Protein AF-A0A7S1RGD5-F1 (afdb_monomer_lite)

pLDDT: mean 85.32, std 7.05, range [57.97, 94.44]

Structure (mmCIF, N/CA/C/O backbone):
data_AF-A0A7S1RGD5-F1
#
_entry.id   AF-A0A7S1RGD5-F1
#
loop_
_atom_site.group_PDB
_atom_site.id
_atom_site.type_symbol
_atom_site.label_atom_id
_atom_site.label_alt_id
_atom_site.label_comp_id
_atom_site.label_asym_id
_atom_site.label_entity_id
_atom_site.label_seq_id
_atom_site.pdbx_PDB_ins_code
_atom_site.Cartn_x
_atom_site.Cartn_y
_atom_site.Cartn_z
_atom_site.occupancy
_atom_site.B_iso_or_equiv
_atom_site.auth_seq_id
_atom_site.auth_comp_id
_atom_site.auth_asym_id
_atom_site.auth_atom_id
_atom_site.pdbx_PDB_model_num
ATOM 1 N N . TYR A 1 1 ? -4.984 -1.738 3.763 1.00 78.25 1 TYR A N 1
ATOM 2 C CA . TYR A 1 1 ? -3.808 -2.508 4.213 1.00 78.25 1 TYR A CA 1
ATOM 3 C C . TYR A 1 1 ? -2.822 -1.704 5.063 1.00 78.25 1 TYR A C 1
ATOM 5 O O . TYR A 1 1 ? -2.928 -1.792 6.276 1.00 78.25 1 TYR A O 1
ATOM 13 N N . ILE A 1 2 ? -1.900 -0.892 4.502 1.00 82.00 2 ILE A N 1
ATOM 14 C CA . ILE A 1 2 ? -0.857 -0.192 5.303 1.00 82.00 2 ILE A CA 1
ATOM 15 C C . ILE A 1 2 ? -1.479 0.624 6.443 1.00 82.00 2 ILE A C 1
ATOM 17 O O . ILE A 1 2 ? -1.054 0.506 7.587 1.00 82.00 2 ILE A O 1
ATOM 21 N N . ALA A 1 3 ? -2.532 1.391 6.151 1.00 79.00 3 ALA A N 1
ATOM 22 C CA . ALA A 1 3 ? -3.233 2.194 7.150 1.00 79.00 3 ALA A CA 1
ATOM 23 C C . ALA A 1 3 ? -3.932 1.367 8.248 1.00 79.00 3 ALA A C 1
ATOM 25 O O . ALA A 1 3 ? -4.119 1.866 9.354 1.00 79.00 3 ALA A O 1
ATOM 26 N N . GLU A 1 4 ? -4.306 0.121 7.954 1.00 80.25 4 GLU A N 1
ATOM 27 C CA . GLU A 1 4 ? -5.025 -0.767 8.880 1.00 80.25 4 GLU A CA 1
ATOM 28 C C . GLU A 1 4 ? -4.077 -1.568 9.775 1.00 80.25 4 GLU A C 1
ATOM 30 O O . GLU A 1 4 ? -4.440 -1.906 10.895 1.00 80.25 4 GLU A O 1
ATOM 35 N N . VAL A 1 5 ? -2.868 -1.860 9.287 1.00 80.56 5 VAL A N 1
ATOM 36 C CA . VAL A 1 5 ? -1.834 -2.608 10.022 1.00 80.56 5 VAL A CA 1
ATOM 37 C C . VAL A 1 5 ? -0.891 -1.668 10.787 1.00 80.56 5 VAL A C 1
ATOM 39 O O . VAL A 1 5 ? -0.280 -2.070 11.772 1.00 80.56 5 VAL A O 1
ATOM 42 N N . SER A 1 6 ? -0.758 -0.409 10.355 1.00 82.31 6 SER A N 1
ATOM 43 C CA . SER A 1 6 ? 0.167 0.544 10.979 1.00 82.31 6 SER A CA 1
ATOM 44 C C . SER A 1 6 ? -0.335 1.067 12.331 1.00 82.31 6 SER A C 1
ATOM 46 O O . SER A 1 6 ? -1.519 1.423 12.435 1.00 82.31 6 SER A O 1
ATOM 48 N N . PRO A 1 7 ? 0.574 1.249 13.312 1.00 80.88 7 PRO A N 1
ATOM 49 C CA . PRO A 1 7 ? 0.297 1.992 14.537 1.00 80.88 7 PRO A CA 1
ATOM 50 C C . PRO A 1 7 ? -0.287 3.378 14.250 1.00 80.88 7 PRO A C 1
ATOM 52 O O . PRO A 1 7 ? 0.076 4.017 13.257 1.00 80.88 7 PRO A O 1
ATOM 55 N N . ARG A 1 8 ? -1.193 3.851 15.112 1.00 79.62 8 ARG A N 1
ATOM 56 C CA . ARG A 1 8 ? -1.896 5.140 14.958 1.00 79.62 8 ARG A CA 1
ATOM 57 C C . ARG A 1 8 ? -0.919 6.314 14.808 1.00 79.62 8 ARG A C 1
ATOM 59 O O . ARG A 1 8 ? -1.156 7.195 13.987 1.00 79.62 8 ARG A O 1
ATOM 66 N N . GLU A 1 9 ? 0.195 6.278 15.529 1.00 82.69 9 GLU A N 1
ATOM 67 C CA . GLU A 1 9 ? 1.217 7.327 15.600 1.00 82.69 9 GLU A CA 1
ATOM 68 C C . GLU A 1 9 ? 2.079 7.377 14.328 1.00 82.69 9 GLU A C 1
ATOM 70 O O . GLU A 1 9 ? 2.476 8.449 13.877 1.00 82.69 9 GLU A O 1
ATOM 75 N N . LEU A 1 10 ? 2.335 6.215 13.716 1.00 82.81 10 LEU A N 1
ATOM 76 C CA . LEU A 1 10 ? 3.204 6.067 12.540 1.00 82.81 10 LEU A CA 1
ATOM 77 C C . LEU A 1 10 ? 2.429 5.945 11.224 1.00 82.81 10 LEU A C 1
ATOM 79 O O . LEU A 1 10 ? 3.028 5.880 10.151 1.00 82.81 10 LEU A O 1
ATOM 83 N N . ARG A 1 11 ? 1.093 5.936 11.275 1.00 84.25 11 ARG A N 1
ATOM 84 C CA . ARG A 1 11 ? 0.232 5.733 10.104 1.00 84.25 11 ARG A CA 1
ATOM 85 C C . ARG A 1 11 ? 0.509 6.735 8.985 1.00 84.25 11 ARG A C 1
ATOM 87 O O . ARG A 1 11 ? 0.553 6.341 7.822 1.00 84.25 11 ARG A O 1
ATOM 94 N N . GLY A 1 12 ? 0.713 8.007 9.331 1.00 85.75 12 GLY A N 1
ATOM 95 C CA . GLY A 1 12 ? 1.030 9.057 8.360 1.00 85.75 12 GLY A CA 1
ATOM 96 C C . GLY A 1 12 ? 2.367 8.811 7.657 1.00 85.75 12 GLY A C 1
ATOM 97 O O . GLY A 1 12 ? 2.427 8.821 6.429 1.00 85.75 12 GLY A O 1
ATOM 98 N N . ALA A 1 13 ? 3.415 8.499 8.426 1.00 87.50 13 ALA A N 1
ATOM 99 C CA . ALA A 1 13 ? 4.740 8.192 7.890 1.00 87.50 13 ALA A CA 1
ATOM 100 C C . ALA A 1 13 ? 4.719 6.936 7.001 1.00 87.50 13 ALA A C 1
ATOM 102 O O . ALA A 1 13 ? 5.199 6.967 5.870 1.00 87.50 13 ALA A O 1
ATOM 103 N N . ASN A 1 14 ? 4.076 5.859 7.461 1.00 86.38 14 ASN A N 1
ATOM 104 C CA . ASN A 1 14 ? 3.949 4.620 6.694 1.00 86.38 14 ASN A CA 1
ATOM 105 C C . ASN A 1 14 ? 3.126 4.806 5.412 1.00 86.38 14 ASN A C 1
ATOM 107 O O . ASN A 1 14 ? 3.415 4.179 4.395 1.00 86.38 14 ASN A O 1
ATOM 111 N N . SER A 1 15 ? 2.122 5.688 5.427 1.00 86.06 15 SER A N 1
ATOM 112 C CA . SER A 1 15 ? 1.382 6.052 4.216 1.00 86.06 15 SER A CA 1
ATOM 113 C C . SER A 1 15 ? 2.252 6.833 3.228 1.00 86.06 15 SER A C 1
ATOM 115 O O . SER A 1 15 ? 2.165 6.595 2.026 1.00 86.06 15 SER A O 1
ATOM 117 N N . ALA A 1 16 ? 3.109 7.736 3.711 1.00 88.44 16 ALA A N 1
ATOM 118 C CA . ALA A 1 16 ? 4.031 8.489 2.862 1.00 88.44 16 ALA A CA 1
ATOM 119 C C . ALA A 1 16 ? 5.095 7.585 2.214 1.00 88.44 16 ALA A C 1
ATOM 121 O O . ALA A 1 16 ? 5.453 7.801 1.055 1.00 88.44 16 ALA A O 1
ATOM 122 N N . LEU A 1 17 ? 5.540 6.526 2.907 1.00 90.06 17 LEU A N 1
ATOM 123 C CA . LEU A 1 17 ? 6.471 5.538 2.348 1.00 90.06 17 LEU A CA 1
ATOM 124 C C . LEU A 1 17 ? 5.949 4.907 1.054 1.00 90.06 17 LEU A C 1
ATOM 126 O O . LEU A 1 17 ? 6.739 4.672 0.146 1.00 90.06 17 LEU A O 1
ATOM 130 N N . HIS A 1 18 ? 4.637 4.682 0.926 1.00 89.31 18 HIS A N 1
ATOM 131 C CA . HIS A 1 18 ? 4.062 4.167 -0.319 1.00 89.31 18 HIS A CA 1
ATOM 132 C C . HIS A 1 18 ? 4.375 5.083 -1.513 1.00 89.31 18 HIS A C 1
ATOM 134 O O . HIS A 1 18 ? 4.818 4.603 -2.554 1.00 89.31 18 HIS A O 1
ATOM 140 N N . GLY A 1 19 ? 4.223 6.399 -1.336 1.00 89.88 19 GLY A N 1
ATOM 141 C CA . GLY A 1 19 ? 4.585 7.390 -2.352 1.00 89.88 19 GLY A CA 1
ATOM 142 C C . GLY A 1 19 ? 6.085 7.407 -2.651 1.00 89.88 19 GLY A C 1
ATOM 143 O O . GLY A 1 19 ? 6.474 7.444 -3.815 1.00 89.88 19 GLY A O 1
ATOM 144 N N . VAL A 1 20 ? 6.931 7.293 -1.623 1.00 92.31 20 VAL A N 1
ATOM 145 C CA . VAL A 1 20 ? 8.394 7.203 -1.794 1.00 92.31 20 VAL A CA 1
ATOM 146 C C . VAL A 1 20 ? 8.789 5.965 -2.606 1.00 92.31 20 VAL A C 1
ATOM 148 O O . VAL A 1 20 ? 9.632 6.056 -3.490 1.00 92.31 20 VAL A O 1
ATOM 151 N N . PHE A 1 21 ? 8.166 4.808 -2.372 1.00 92.62 21 PHE A N 1
ATOM 152 C CA . PHE A 1 21 ? 8.446 3.609 -3.170 1.00 92.62 21 PHE A CA 1
ATOM 153 C C . PHE A 1 21 ? 8.029 3.763 -4.635 1.00 92.62 21 PHE A C 1
ATOM 155 O O . PHE A 1 21 ? 8.725 3.256 -5.513 1.00 92.62 21 PHE A O 1
ATOM 162 N N . ILE A 1 22 ? 6.941 4.490 -4.914 1.00 91.94 22 ILE A N 1
ATOM 163 C CA . ILE A 1 22 ? 6.545 4.819 -6.290 1.00 91.94 22 ILE A CA 1
ATOM 164 C C . ILE A 1 22 ? 7.621 5.685 -6.953 1.00 91.94 22 ILE A C 1
ATOM 166 O O . ILE A 1 22 ? 8.081 5.351 -8.045 1.00 91.94 22 ILE A O 1
ATOM 170 N N . THR A 1 23 ? 8.068 6.761 -6.300 1.00 93.62 23 THR A N 1
ATOM 171 C CA . THR A 1 23 ? 9.074 7.662 -6.887 1.00 93.62 23 THR A CA 1
ATOM 172 C C . THR A 1 23 ? 10.435 6.988 -7.059 1.00 93.62 23 THR A C 1
ATOM 174 O O . THR A 1 23 ? 11.062 7.143 -8.106 1.00 93.62 23 THR A O 1
ATOM 177 N N . VAL A 1 24 ? 10.866 6.168 -6.095 1.00 94.38 24 VAL A N 1
ATOM 178 C CA . VAL A 1 24 ? 12.076 5.336 -6.214 1.00 94.38 24 VAL A CA 1
ATOM 179 C C . VAL A 1 24 ? 11.941 4.334 -7.361 1.00 94.38 24 VAL A C 1
ATOM 181 O O . VAL A 1 24 ? 12.873 4.185 -8.146 1.00 94.38 24 VAL A O 1
ATOM 184 N N . GLY A 1 25 ? 10.782 3.688 -7.515 1.00 93.31 25 GLY A N 1
ATOM 185 C CA . GLY A 1 25 ? 10.520 2.769 -8.624 1.00 93.31 25 GLY A CA 1
ATOM 186 C C . GLY A 1 25 ? 10.636 3.446 -9.992 1.00 93.31 25 GLY A C 1
ATOM 187 O O . GLY A 1 25 ? 11.281 2.903 -10.890 1.00 93.31 25 GLY A O 1
ATOM 188 N N . ILE A 1 26 ? 10.085 4.656 -10.133 1.00 92.88 26 ILE A N 1
ATOM 189 C CA . ILE A 1 26 ? 10.216 5.475 -11.349 1.00 92.88 26 ILE A CA 1
ATOM 190 C C . ILE A 1 26 ? 11.689 5.820 -11.610 1.00 92.88 26 ILE A C 1
ATOM 192 O O . ILE A 1 26 ? 12.172 5.641 -12.728 1.00 92.88 26 ILE A O 1
ATOM 196 N N . LEU A 1 27 ? 12.429 6.255 -10.585 1.00 93.94 27 LEU A N 1
ATOM 197 C CA . LEU A 1 27 ? 13.853 6.574 -10.708 1.00 93.94 27 LEU A CA 1
ATOM 198 C C . LEU A 1 27 ? 14.682 5.357 -11.142 1.00 93.94 27 LEU A C 1
ATOM 200 O O . LEU A 1 27 ? 15.538 5.476 -12.020 1.00 93.94 27 LEU A O 1
ATOM 204 N N . CYS A 1 28 ? 14.423 4.181 -10.564 1.00 92.19 28 CYS A N 1
ATOM 205 C CA . CYS A 1 28 ? 15.070 2.933 -10.963 1.00 92.19 28 CYS A CA 1
ATOM 206 C C . CYS A 1 28 ? 14.739 2.565 -12.413 1.00 92.19 28 CYS A C 1
ATOM 208 O O . CYS A 1 28 ? 15.643 2.197 -13.158 1.00 92.19 28 CYS A O 1
ATOM 210 N N . ALA A 1 29 ? 13.478 2.705 -12.834 1.00 91.19 29 ALA A N 1
ATOM 211 C CA . ALA A 1 29 ? 13.061 2.423 -14.207 1.00 91.19 29 ALA A CA 1
ATOM 212 C C . ALA A 1 29 ? 13.788 3.317 -15.224 1.00 91.19 29 ALA A C 1
ATOM 214 O O . ALA A 1 29 ? 14.300 2.816 -16.223 1.00 91.19 29 ALA A O 1
ATOM 215 N N . ILE A 1 30 ? 13.899 4.620 -14.941 1.00 91.00 30 ILE A N 1
ATOM 216 C CA . ILE A 1 30 ? 14.649 5.566 -15.783 1.00 91.00 30 ILE A CA 1
ATOM 217 C C . ILE A 1 30 ? 16.139 5.205 -15.791 1.00 91.00 30 ILE A C 1
ATOM 219 O O . ILE A 1 30 ? 16.758 5.145 -16.851 1.00 91.00 30 ILE A O 1
ATOM 223 N N . THR A 1 31 ? 16.705 4.905 -14.619 1.00 90.94 31 THR A N 1
ATOM 224 C CA . THR A 1 31 ? 18.131 4.582 -14.473 1.00 90.94 31 THR A CA 1
ATOM 225 C C . THR A 1 31 ? 18.510 3.321 -15.247 1.00 90.94 31 THR A C 1
ATOM 227 O O . THR A 1 31 ? 19.534 3.290 -15.925 1.00 90.94 31 THR A O 1
ATOM 230 N N . PHE A 1 32 ? 17.672 2.286 -15.189 1.00 89.44 32 PHE A N 1
ATOM 231 C CA . PHE A 1 32 ? 17.865 1.061 -15.961 1.00 89.44 32 PHE A CA 1
ATOM 232 C C . PHE A 1 32 ? 17.586 1.242 -17.452 1.00 89.44 32 PHE A C 1
ATOM 234 O O . PHE A 1 32 ? 18.098 0.456 -18.238 1.00 89.44 32 PHE A O 1
ATOM 241 N N . GLY A 1 33 ? 16.831 2.268 -17.850 1.00 88.00 33 GLY A N 1
ATOM 242 C CA . GLY A 1 33 ? 16.617 2.636 -19.250 1.00 88.00 33 GLY A CA 1
ATOM 243 C C . GLY A 1 33 ? 17.783 3.395 -19.896 1.00 88.00 33 GLY A C 1
ATOM 244 O O . GLY A 1 33 ? 17.892 3.382 -21.117 1.00 88.00 33 GLY A O 1
ATOM 245 N N . PHE A 1 34 ? 18.685 4.015 -19.122 1.00 86.81 34 PHE A N 1
ATOM 246 C CA . PHE A 1 34 ? 19.798 4.812 -19.671 1.00 86.81 34 PHE A CA 1
ATOM 247 C C . PHE A 1 34 ? 20.746 4.095 -20.646 1.00 86.81 34 PHE A C 1
ATOM 249 O O . PHE A 1 34 ? 21.234 4.761 -21.556 1.00 86.81 34 PHE A O 1
ATOM 256 N N . PRO A 1 35 ? 21.052 2.792 -20.498 1.00 85.44 35 PRO A N 1
ATOM 257 C CA . PRO A 1 35 ? 21.927 2.092 -21.438 1.00 85.44 35 PRO A CA 1
ATOM 258 C C . PRO A 1 35 ? 21.342 1.922 -22.848 1.00 85.44 35 PRO A C 1
ATOM 260 O O . PRO A 1 35 ? 22.072 1.491 -23.737 1.00 85.44 35 PRO A O 1
ATOM 263 N N . GLN A 1 36 ? 20.049 2.201 -23.051 1.00 82.44 36 GLN A N 1
ATOM 264 C CA . GLN A 1 36 ? 19.397 2.065 -24.352 1.00 82.44 36 GLN A CA 1
ATOM 265 C C . GLN A 1 36 ? 19.724 3.233 -25.274 1.00 82.44 36 GLN A C 1
ATOM 267 O O . GLN A 1 36 ? 19.777 4.390 -24.849 1.00 82.44 36 GLN A O 1
ATOM 272 N N . SER A 1 37 ? 19.891 2.934 -26.560 1.00 81.75 37 SER A N 1
ATOM 273 C CA . SER A 1 37 ? 20.027 3.981 -27.570 1.00 81.75 37 SER A CA 1
ATOM 274 C C . SER A 1 37 ? 18.692 4.717 -27.753 1.00 81.75 37 SER A C 1
ATOM 276 O O . SER A 1 37 ? 17.631 4.174 -27.418 1.00 81.75 37 SER A O 1
ATOM 278 N N . PRO A 1 38 ? 18.704 5.947 -28.301 1.00 79.44 38 PRO A N 1
ATOM 279 C CA . PRO A 1 38 ? 17.475 6.644 -28.654 1.00 79.44 38 PRO A CA 1
ATOM 280 C C . PRO A 1 38 ? 16.564 5.760 -29.518 1.00 79.44 38 PRO A C 1
ATOM 282 O O . PRO A 1 38 ? 17.065 5.010 -30.362 1.00 79.44 38 PRO A O 1
ATOM 285 N N . PRO A 1 39 ? 15.236 5.830 -29.327 1.00 78.12 39 PRO A N 1
ATOM 286 C CA . PRO A 1 39 ? 14.314 5.032 -30.116 1.00 78.12 39 PRO A CA 1
ATOM 287 C C . PRO A 1 39 ? 14.423 5.393 -31.609 1.00 78.12 39 PRO A C 1
ATOM 289 O O . PRO A 1 39 ? 14.669 6.558 -31.941 1.00 78.12 39 PRO A O 1
ATOM 292 N N . PRO A 1 40 ? 14.213 4.416 -32.509 1.00 79.69 40 PRO A N 1
ATOM 293 C CA . PRO A 1 40 ? 14.238 4.658 -33.945 1.00 79.69 40 PRO A CA 1
ATOM 294 C C . PRO A 1 40 ? 13.222 5.738 -34.331 1.00 79.69 40 PRO A C 1
ATOM 296 O O . PRO A 1 40 ? 12.073 5.718 -33.882 1.00 79.69 40 PRO A O 1
ATOM 299 N N . SER A 1 41 ? 13.657 6.701 -35.142 1.00 77.25 41 SER A N 1
ATOM 300 C CA . SER A 1 41 ? 12.883 7.911 -35.469 1.00 77.25 41 SER A CA 1
ATOM 301 C C . SER A 1 41 ? 12.092 7.782 -36.775 1.00 77.25 41 SER A C 1
ATOM 303 O O . SER A 1 41 ? 11.214 8.601 -37.048 1.00 77.25 41 SER A O 1
ATOM 305 N N . GLY A 1 42 ? 12.380 6.752 -37.578 1.00 78.38 42 GLY A N 1
ATOM 306 C CA . GLY A 1 42 ? 11.747 6.507 -38.872 1.00 78.38 42 GLY A CA 1
ATOM 307 C C . GLY A 1 42 ? 11.201 5.080 -39.035 1.00 78.38 42 GLY A C 1
ATOM 308 O O . GLY A 1 42 ? 11.724 4.133 -38.440 1.00 78.38 42 GLY A O 1
ATOM 309 N N . PRO A 1 43 ? 10.155 4.886 -39.861 1.00 73.50 43 PRO A N 1
ATOM 310 C CA . PRO A 1 43 ? 9.660 3.556 -40.194 1.00 73.50 43 PRO A CA 1
ATOM 311 C C . PRO A 1 43 ? 10.728 2.778 -40.978 1.00 73.50 43 PRO A C 1
ATOM 313 O O . PRO A 1 43 ? 11.072 3.143 -42.099 1.00 73.50 43 PRO A O 1
ATOM 316 N N . GLY A 1 44 ? 11.234 1.692 -40.387 1.00 71.19 44 GLY A N 1
ATOM 317 C CA . GLY A 1 44 ? 12.198 0.784 -41.019 1.00 71.19 44 GLY A CA 1
ATOM 318 C C . GLY A 1 44 ? 13.606 0.793 -40.422 1.00 71.19 44 GLY A C 1
ATOM 319 O O . GLY A 1 44 ? 14.419 -0.025 -40.845 1.00 71.19 44 GLY A O 1
ATOM 320 N N . GLU A 1 45 ? 13.898 1.644 -39.433 1.00 74.31 45 GLU A N 1
ATOM 321 C CA . GLU A 1 45 ? 15.163 1.568 -38.689 1.00 74.31 45 GLU A CA 1
ATOM 322 C C . GLU A 1 45 ? 15.185 0.298 -37.813 1.00 74.31 45 GLU A C 1
ATOM 324 O O . GLU A 1 45 ? 14.332 0.136 -36.931 1.00 74.31 45 GLU A O 1
ATOM 329 N N . PRO A 1 46 ? 16.109 -0.651 -38.057 1.00 73.81 46 PRO A N 1
ATOM 330 C CA . PRO A 1 46 ? 16.167 -1.878 -37.282 1.00 73.81 46 PRO A CA 1
ATOM 331 C C . PRO A 1 46 ? 16.668 -1.601 -35.860 1.00 73.81 46 PRO A C 1
ATOM 333 O O . PRO A 1 46 ? 17.616 -0.856 -35.646 1.00 73.81 46 PRO A O 1
ATOM 336 N N . LEU A 1 47 ? 16.069 -2.277 -34.875 1.00 76.06 47 LEU A N 1
ATOM 337 C CA . LEU A 1 47 ? 16.644 -2.371 -33.533 1.00 76.06 47 LEU A CA 1
ATOM 338 C C . LEU A 1 47 ? 17.901 -3.251 -33.603 1.00 76.06 47 LEU A C 1
ATOM 340 O O . LEU A 1 47 ? 17.822 -4.471 -33.840 1.00 76.06 47 LEU A O 1
ATOM 344 N N . GLU A 1 48 ? 19.056 -2.623 -33.418 1.00 75.50 48 GLU A N 1
ATOM 345 C CA . GLU A 1 48 ? 20.365 -3.266 -33.451 1.00 75.50 48 GLU A CA 1
ATOM 346 C C . GLU A 1 48 ? 20.899 -3.548 -32.038 1.00 75.50 48 GLU A C 1
ATOM 348 O O . GLU A 1 48 ? 20.546 -2.894 -31.058 1.00 75.50 48 GLU A O 1
ATOM 353 N N . GLY A 1 49 ? 21.736 -4.581 -31.921 1.00 80.56 49 GLY A N 1
ATOM 354 C CA . GLY A 1 49 ? 22.445 -4.901 -30.681 1.00 80.56 49 GLY A CA 1
ATOM 355 C C . GLY A 1 49 ? 21.546 -5.177 -29.465 1.00 80.56 49 GLY A C 1
ATOM 356 O O . GLY A 1 49 ? 20.641 -6.017 -29.505 1.00 80.56 49 GLY A O 1
ATOM 357 N N . MET A 1 50 ? 21.858 -4.505 -28.354 1.00 79.50 50 MET A N 1
ATOM 358 C CA . MET A 1 50 ? 21.225 -4.678 -27.040 1.00 79.50 50 MET A CA 1
ATOM 359 C C . MET A 1 50 ? 19.753 -4.240 -27.034 1.00 79.50 50 MET A C 1
ATOM 361 O O . MET A 1 50 ? 18.914 -4.886 -26.400 1.00 79.50 50 MET A O 1
ATOM 365 N N . ASP A 1 51 ? 19.408 -3.220 -27.821 1.00 81.88 51 ASP A N 1
ATOM 366 C CA . ASP A 1 51 ? 18.067 -2.629 -27.855 1.00 81.88 51 ASP A CA 1
ATOM 367 C C . ASP A 1 51 ? 17.003 -3.566 -28.433 1.00 81.88 51 ASP A C 1
ATOM 369 O O . ASP A 1 51 ? 15.812 -3.355 -28.232 1.00 81.88 51 ASP A O 1
ATOM 373 N N . ARG A 1 52 ? 17.393 -4.670 -29.081 1.00 82.94 52 ARG A N 1
ATOM 374 C CA . ARG A 1 52 ? 16.448 -5.686 -29.565 1.00 82.94 52 ARG A CA 1
ATOM 375 C C . ARG A 1 52 ? 15.757 -6.455 -28.433 1.00 82.94 52 ARG A C 1
ATOM 377 O O . ARG A 1 52 ? 14.599 -6.852 -28.584 1.00 82.94 52 ARG A O 1
ATOM 384 N N . TRP A 1 53 ? 16.456 -6.692 -27.321 1.00 83.94 53 TRP A N 1
ATOM 385 C CA . TRP A 1 53 ? 15.975 -7.538 -26.221 1.00 83.94 53 TRP A CA 1
ATOM 386 C C . TRP A 1 53 ? 15.897 -6.813 -24.877 1.00 83.94 53 TRP A C 1
ATOM 388 O O . TRP A 1 53 ? 15.091 -7.201 -24.033 1.00 83.94 53 TRP A O 1
ATOM 398 N N . PHE A 1 54 ? 16.692 -5.764 -24.670 1.00 88.56 54 PHE A N 1
ATOM 399 C CA . PHE A 1 54 ? 16.843 -5.124 -23.366 1.00 88.56 54 PHE A CA 1
ATOM 400 C C . PHE A 1 54 ? 15.553 -4.474 -22.854 1.00 88.56 54 PHE A C 1
ATOM 402 O O . PHE A 1 54 ? 15.210 -4.655 -21.689 1.00 88.56 54 PHE A O 1
ATOM 409 N N . TRP A 1 55 ? 14.752 -3.847 -23.725 1.00 86.19 55 TRP A N 1
ATOM 410 C CA . TRP A 1 55 ? 13.432 -3.318 -23.347 1.00 86.19 55 TRP A CA 1
ATOM 411 C C . TRP A 1 55 ? 12.495 -4.405 -22.795 1.00 86.19 55 TRP A C 1
ATOM 413 O O . TRP A 1 55 ? 11.709 -4.144 -21.887 1.00 86.19 55 TRP A O 1
ATOM 423 N N . ARG A 1 56 ? 12.590 -5.647 -23.303 1.00 90.00 56 ARG A N 1
ATOM 424 C CA . ARG A 1 56 ? 11.797 -6.781 -22.796 1.00 90.00 56 ARG A CA 1
ATOM 425 C C . ARG A 1 56 ? 12.233 -7.147 -21.390 1.00 90.00 56 ARG A C 1
ATOM 427 O O . ARG A 1 56 ? 11.394 -7.472 -20.559 1.00 90.00 56 ARG A O 1
ATOM 434 N N . LEU A 1 57 ? 13.539 -7.089 -21.133 1.00 88.44 57 LEU A N 1
ATOM 435 C CA . LEU A 1 57 ? 14.094 -7.339 -19.810 1.00 88.44 57 LEU A CA 1
ATOM 436 C C . LEU A 1 57 ? 13.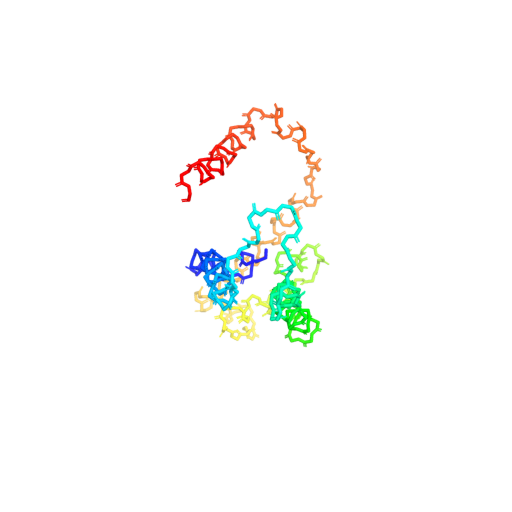720 -6.220 -18.829 1.00 88.44 57 LEU A C 1
ATOM 438 O O . LEU A 1 57 ? 13.346 -6.525 -17.702 1.00 88.44 57 LEU A O 1
ATOM 442 N N . LEU A 1 58 ? 13.703 -4.960 -19.270 1.00 89.69 58 LEU A N 1
ATOM 443 C CA . LEU A 1 58 ? 13.238 -3.823 -18.470 1.00 89.69 58 LEU A CA 1
ATOM 444 C C . LEU A 1 58 ? 11.753 -3.959 -18.086 1.00 89.69 58 LEU A C 1
ATOM 446 O O . LEU A 1 58 ? 11.402 -3.776 -16.924 1.00 89.69 58 LEU A O 1
ATOM 450 N N . LEU A 1 59 ? 10.890 -4.360 -19.030 1.00 89.38 59 LEU A N 1
ATOM 451 C CA . LEU A 1 59 ? 9.474 -4.654 -18.757 1.00 89.38 59 LEU A CA 1
ATOM 452 C C . LEU A 1 59 ? 9.268 -5.927 -17.926 1.00 89.38 59 LEU A C 1
ATOM 454 O O . LEU A 1 59 ? 8.274 -6.041 -17.213 1.00 89.38 59 LEU A O 1
ATOM 458 N N . GLY A 1 60 ? 10.185 -6.891 -18.027 1.00 91.12 60 GLY A N 1
ATOM 459 C CA . GLY A 1 60 ? 10.174 -8.127 -17.248 1.00 91.12 60 GLY A CA 1
ATOM 460 C C . GLY A 1 60 ? 10.727 -7.960 -15.832 1.00 91.12 60 GLY A C 1
ATOM 461 O O . GLY A 1 60 ? 10.400 -8.756 -14.956 1.00 91.12 60 GLY A O 1
ATOM 462 N N . PHE A 1 61 ? 11.522 -6.920 -15.571 1.00 90.94 61 PHE A N 1
ATOM 463 C CA . PHE A 1 61 ? 12.144 -6.678 -14.271 1.00 90.94 61 PHE A CA 1
ATOM 464 C C . PHE A 1 61 ? 11.142 -6.621 -13.102 1.00 90.94 61 PHE A C 1
ATOM 466 O O . PHE A 1 61 ? 11.415 -7.275 -12.097 1.00 90.94 61 PHE A O 1
ATOM 473 N N . PRO A 1 62 ? 9.965 -5.961 -13.204 1.00 93.00 62 PRO A N 1
ATOM 474 C CA . PRO A 1 62 ? 8.954 -5.937 -12.141 1.00 93.00 62 PRO A CA 1
ATOM 475 C C . PRO A 1 62 ? 8.417 -7.313 -11.725 1.00 93.00 62 PRO A C 1
ATOM 477 O O . PRO A 1 62 ? 7.888 -7.448 -10.622 1.00 93.00 62 PRO A O 1
ATOM 480 N N . VAL A 1 63 ? 8.581 -8.351 -12.554 1.00 94.19 63 VAL A N 1
ATOM 481 C CA . VAL A 1 63 ? 8.218 -9.728 -12.184 1.00 94.19 63 VAL A CA 1
ATOM 482 C C . VAL A 1 63 ? 9.044 -10.205 -10.988 1.00 94.19 63 VAL A C 1
ATOM 484 O O . VAL A 1 63 ? 8.530 -10.924 -10.136 1.00 94.19 63 VAL A O 1
ATOM 487 N N . LEU A 1 64 ? 10.301 -9.773 -10.876 1.00 92.75 64 LEU A N 1
ATOM 488 C CA . LEU A 1 64 ? 11.207 -10.183 -9.806 1.00 92.75 64 LEU A CA 1
ATOM 489 C C . LEU A 1 64 ? 10.739 -9.689 -8.417 1.00 92.75 64 LEU A C 1
ATOM 491 O O . LEU A 1 64 ? 10.515 -10.537 -7.549 1.00 92.75 64 LEU A O 1
ATOM 495 N N . PRO A 1 65 ? 10.498 -8.379 -8.177 1.00 92.75 65 PRO A N 1
ATOM 496 C CA . PRO A 1 65 ? 9.914 -7.925 -6.918 1.00 92.75 65 PRO A CA 1
ATOM 497 C C . PRO A 1 65 ? 8.477 -8.425 -6.719 1.00 92.75 65 PRO A C 1
ATOM 499 O O . PRO A 1 65 ? 8.098 -8.672 -5.579 1.00 92.75 65 PRO A O 1
ATOM 502 N N . ALA A 1 66 ? 7.688 -8.649 -7.780 1.00 93.06 66 ALA A N 1
ATOM 503 C CA . ALA A 1 66 ? 6.348 -9.227 -7.647 1.00 93.06 66 ALA A CA 1
ATOM 504 C C . ALA A 1 66 ? 6.381 -10.672 -7.119 1.00 93.06 66 ALA A C 1
ATOM 506 O O . ALA A 1 66 ? 5.615 -11.016 -6.219 1.00 93.06 66 ALA A O 1
ATOM 507 N N . LEU A 1 67 ? 7.295 -11.508 -7.624 1.00 94.44 67 LEU A N 1
ATOM 508 C CA . LEU A 1 67 ? 7.514 -12.864 -7.115 1.00 94.44 67 LEU A CA 1
ATOM 509 C C . LEU A 1 67 ? 8.057 -12.840 -5.687 1.00 94.44 67 LEU A C 1
ATOM 511 O O . LEU A 1 67 ? 7.565 -13.584 -4.843 1.00 94.44 67 LEU A O 1
ATOM 515 N N . ALA A 1 68 ? 9.017 -11.961 -5.391 1.00 91.88 68 ALA A N 1
ATOM 516 C CA . ALA A 1 68 ? 9.520 -11.789 -4.031 1.00 91.88 68 ALA A CA 1
ATOM 517 C C . ALA A 1 68 ? 8.394 -11.387 -3.062 1.00 91.88 68 ALA A C 1
ATOM 519 O O . ALA A 1 68 ? 8.278 -11.963 -1.983 1.00 91.88 68 ALA A O 1
ATOM 520 N N . GLN A 1 69 ? 7.520 -10.461 -3.467 1.00 90.25 69 GLN A N 1
ATOM 521 C CA . GLN A 1 69 ? 6.349 -10.050 -2.696 1.00 90.25 69 GLN A CA 1
ATOM 522 C C . GLN A 1 69 ? 5.350 -11.203 -2.513 1.00 90.25 69 GLN A C 1
ATOM 524 O O . GLN A 1 69 ? 4.843 -11.398 -1.410 1.00 90.25 69 GLN A O 1
ATOM 529 N N . ALA A 1 70 ? 5.080 -11.985 -3.561 1.00 89.88 70 ALA A N 1
ATOM 530 C CA . ALA A 1 70 ? 4.194 -13.144 -3.481 1.00 89.88 70 ALA A CA 1
ATOM 531 C C . ALA A 1 70 ? 4.739 -14.198 -2.505 1.00 89.88 70 ALA A C 1
ATOM 533 O O . ALA A 1 70 ? 4.015 -14.651 -1.624 1.00 89.88 70 ALA A O 1
ATOM 534 N N . LEU A 1 71 ? 6.031 -14.527 -2.598 1.00 90.31 71 LEU A N 1
ATOM 535 C CA . LEU A 1 71 ? 6.693 -15.441 -1.667 1.00 90.31 71 LEU A CA 1
ATOM 536 C C . LEU A 1 71 ? 6.660 -14.903 -0.231 1.00 90.31 71 LEU A C 1
ATOM 538 O O . LEU A 1 71 ? 6.370 -15.655 0.698 1.00 90.31 71 LEU A O 1
ATOM 542 N N . LEU A 1 72 ? 6.900 -13.604 -0.039 1.00 87.81 72 LEU A N 1
ATOM 543 C CA . LEU A 1 72 ? 6.862 -12.972 1.278 1.00 87.81 72 LEU A CA 1
ATOM 544 C C . LEU A 1 72 ? 5.473 -13.090 1.925 1.00 87.81 72 LEU A C 1
ATOM 546 O O . LEU A 1 72 ? 5.375 -13.481 3.089 1.00 87.81 72 LEU A O 1
ATOM 550 N N . PHE A 1 73 ? 4.404 -12.805 1.178 1.00 84.38 73 PHE A N 1
ATOM 551 C CA . PHE A 1 73 ? 3.038 -12.933 1.689 1.00 84.38 73 PHE A CA 1
ATOM 552 C C . PHE A 1 73 ? 2.607 -14.387 1.891 1.00 84.38 73 PHE A C 1
ATOM 554 O O . PHE A 1 73 ? 1.904 -14.678 2.855 1.00 84.38 73 PHE A O 1
ATOM 561 N N . CYS A 1 74 ? 3.042 -15.312 1.032 1.00 83.19 74 CYS A N 1
ATOM 562 C CA . CYS A 1 74 ? 2.703 -16.726 1.176 1.00 83.19 74 CYS A CA 1
ATOM 563 C C . CYS A 1 74 ? 3.412 -17.398 2.360 1.00 83.19 74 CYS A C 1
ATOM 565 O O . CYS A 1 74 ? 2.806 -18.247 3.011 1.00 83.19 74 CYS A O 1
ATOM 567 N N . TYR A 1 75 ? 4.675 -17.052 2.634 1.00 77.81 75 TYR A N 1
ATOM 568 C CA . TYR A 1 75 ? 5.507 -17.801 3.584 1.00 77.81 75 TYR A CA 1
ATOM 569 C C . TYR A 1 75 ? 5.860 -17.048 4.869 1.00 77.81 75 TYR A C 1
ATOM 571 O O . TYR A 1 75 ? 5.983 -17.682 5.913 1.00 77.81 75 TYR A O 1
ATOM 579 N N . LEU A 1 76 ? 6.058 -15.726 4.822 1.00 65.31 76 LEU A N 1
ATOM 580 C CA . LEU A 1 76 ? 6.600 -14.971 5.962 1.00 65.31 76 LEU A CA 1
ATOM 581 C C . LEU A 1 76 ? 5.544 -14.153 6.715 1.00 65.31 76 LEU A C 1
ATOM 583 O O . LEU A 1 76 ? 5.724 -13.896 7.906 1.00 65.31 76 LEU A O 1
ATOM 587 N N . LEU A 1 77 ? 4.467 -13.720 6.053 1.00 66.38 77 LEU A N 1
ATOM 588 C CA . LEU A 1 77 ? 3.505 -12.778 6.631 1.00 66.38 77 LEU A CA 1
ATOM 589 C C . LEU A 1 77 ? 2.053 -13.107 6.235 1.00 66.38 77 LEU A C 1
ATOM 591 O O . LEU A 1 77 ? 1.503 -12.433 5.362 1.00 66.38 77 LEU A O 1
ATOM 595 N N . PRO A 1 78 ? 1.372 -14.050 6.917 1.00 60.19 78 PRO A N 1
ATOM 596 C CA . PRO A 1 78 ? -0.086 -14.129 6.890 1.00 60.19 78 PRO A CA 1
ATOM 597 C C . PRO A 1 78 ? -0.664 -13.001 7.761 1.00 60.19 78 PRO A C 1
ATOM 599 O O . PRO A 1 78 ? -1.270 -13.236 8.803 1.00 60.19 78 PRO A O 1
ATOM 602 N N . ILE A 1 79 ? -0.395 -11.749 7.392 1.00 63.59 79 ILE A N 1
ATOM 603 C CA . ILE A 1 79 ? -0.934 -10.593 8.102 1.00 63.59 79 ILE A CA 1
ATOM 604 C C . ILE A 1 79 ? -2.263 -10.257 7.440 1.00 63.59 79 ILE A C 1
ATOM 606 O O . ILE A 1 79 ? -2.355 -9.453 6.517 1.00 63.59 79 ILE A O 1
ATOM 610 N N . ASP A 1 80 ? -3.311 -10.902 7.926 1.00 78.19 80 ASP A N 1
ATOM 611 C CA . ASP A 1 80 ? -4.648 -10.360 7.765 1.00 78.19 80 ASP A CA 1
ATOM 612 C C . ASP A 1 80 ? -4.747 -9.085 8.631 1.00 78.19 80 ASP A C 1
ATOM 614 O O . ASP A 1 80 ? -4.322 -9.102 9.791 1.00 78.19 80 ASP A O 1
ATOM 618 N N . PRO A 1 81 ? -5.285 -7.962 8.116 1.00 84.62 81 PRO A N 1
ATOM 619 C CA . PRO A 1 81 ? -5.480 -6.763 8.924 1.00 84.62 81 PRO A CA 1
ATOM 620 C C . PRO A 1 81 ? -6.302 -7.073 10.188 1.00 84.62 81 PRO A C 1
ATOM 622 O O . PRO A 1 81 ? -7.276 -7.828 10.095 1.00 84.62 81 PRO A O 1
ATOM 625 N N . PRO A 1 82 ? -5.999 -6.466 11.354 1.00 84.81 82 PRO A N 1
ATOM 626 C CA . PRO A 1 82 ? -6.768 -6.702 12.578 1.00 84.81 82 PRO A CA 1
ATOM 627 C C . PRO A 1 82 ? -8.274 -6.458 12.392 1.00 84.81 82 PRO A C 1
ATOM 629 O O . PRO A 1 82 ? -9.091 -7.245 12.863 1.00 84.81 82 PRO A O 1
ATOM 632 N N . SER A 1 83 ? -8.646 -5.430 11.620 1.00 86.75 83 SER A N 1
ATOM 633 C CA . SER A 1 83 ? -10.037 -5.140 11.241 1.00 86.75 83 SER A CA 1
ATOM 634 C C . SER A 1 83 ? -10.712 -6.304 10.505 1.00 86.75 83 SER A C 1
ATOM 636 O O . SER A 1 83 ? -11.870 -6.625 10.768 1.00 86.75 83 SER A O 1
ATOM 638 N N . PHE A 1 84 ? -9.986 -6.977 9.612 1.00 88.19 84 PHE A N 1
ATOM 639 C CA . PHE A 1 84 ? -10.488 -8.109 8.840 1.00 88.19 84 PHE A CA 1
ATOM 640 C C . PHE A 1 84 ? -10.639 -9.377 9.690 1.00 88.19 84 PHE A C 1
ATOM 642 O O . PHE A 1 84 ? -11.624 -10.102 9.546 1.00 88.19 84 PHE A O 1
ATOM 649 N N . LEU A 1 85 ? -9.708 -9.635 10.614 1.00 87.88 85 LEU A N 1
ATOM 650 C CA . LEU A 1 85 ? -9.815 -10.756 11.553 1.00 87.88 85 LEU A CA 1
ATOM 651 C C . LEU A 1 85 ? -10.986 -10.585 12.522 1.00 87.88 85 LEU A C 1
ATOM 653 O O . LEU A 1 85 ? -11.720 -11.545 12.762 1.00 87.88 85 LEU A O 1
ATOM 657 N N . VAL A 1 86 ? -11.210 -9.364 13.016 1.00 90.44 86 VAL A N 1
ATOM 658 C CA . VAL A 1 86 ? -12.378 -9.035 13.844 1.00 90.44 86 VAL A CA 1
ATOM 659 C C . VAL A 1 86 ? -13.676 -9.263 13.068 1.00 90.44 86 VAL A C 1
ATOM 661 O O . VAL A 1 86 ? -14.585 -9.903 13.592 1.00 90.44 86 VAL A O 1
ATOM 664 N N . LEU A 1 87 ? -13.742 -8.849 11.797 1.00 88.19 87 LEU A N 1
ATOM 665 C CA . LEU A 1 87 ? -14.913 -9.079 10.941 1.00 88.19 87 LEU A CA 1
ATOM 666 C C . LEU A 1 87 ? -15.206 -10.577 10.721 1.00 88.19 87 LEU A C 1
ATOM 668 O O . LEU A 1 87 ? -16.361 -10.971 10.585 1.00 88.19 87 LEU A O 1
ATOM 672 N N . LYS A 1 88 ? -14.171 -11.424 10.721 1.00 89.12 88 LYS A N 1
ATOM 673 C CA . LYS A 1 88 ? -14.291 -12.891 10.656 1.00 89.12 88 LYS A CA 1
ATOM 674 C C . LYS A 1 88 ? -14.603 -13.556 12.006 1.00 89.12 88 LYS A C 1
ATOM 676 O O . LYS A 1 88 ? -14.676 -14.780 12.064 1.00 89.12 88 LYS A O 1
ATOM 681 N N . GLY A 1 89 ? -14.735 -12.793 13.091 1.00 88.38 89 GLY A N 1
ATOM 682 C CA . GLY A 1 89 ? -14.932 -13.317 14.447 1.00 88.38 89 GLY A CA 1
ATOM 683 C C . GLY A 1 89 ? -13.662 -13.859 15.121 1.00 88.38 89 GLY A C 1
ATOM 684 O O . GLY A 1 89 ? -13.732 -14.386 16.228 1.00 88.38 89 GLY A O 1
ATOM 685 N N . ARG A 1 90 ? -12.480 -13.707 14.506 1.00 90.25 90 ARG A N 1
ATOM 686 C CA . ARG A 1 90 ? -11.177 -14.186 15.017 1.00 90.25 90 ARG A CA 1
ATOM 687 C C . ARG A 1 90 ? -10.499 -13.125 15.889 1.00 90.25 90 ARG A C 1
ATOM 689 O O . ARG A 1 90 ? -9.393 -12.670 15.612 1.00 90.25 90 ARG A O 1
ATOM 696 N N . VAL A 1 91 ? -11.177 -12.714 16.959 1.00 88.88 91 VAL A N 1
ATOM 697 C CA . VAL A 1 91 ? -10.737 -11.607 17.832 1.00 88.88 91 VAL A CA 1
ATOM 698 C C . VAL A 1 91 ? -9.407 -11.902 18.532 1.00 88.88 91 VAL A C 1
ATOM 700 O O . VAL A 1 91 ? -8.574 -11.009 18.655 1.00 88.88 91 VAL A O 1
ATOM 703 N N . GLY A 1 92 ? -9.191 -13.142 18.983 1.00 87.19 92 GLY A N 1
ATOM 704 C CA . GLY A 1 92 ? -7.959 -13.520 19.687 1.00 87.19 92 GLY A CA 1
ATOM 705 C C . GLY A 1 92 ? -6.707 -13.307 18.833 1.00 87.19 92 GLY A C 1
ATOM 706 O O . GLY A 1 92 ? -5.732 -12.724 19.297 1.00 87.19 92 GLY A O 1
ATOM 707 N N . GLU A 1 93 ? -6.776 -13.687 17.558 1.00 87.44 93 GLU A N 1
ATOM 708 C CA . GLU A 1 93 ? -5.683 -13.485 16.603 1.00 87.44 93 GLU A CA 1
ATOM 709 C C . GLU A 1 93 ? -5.498 -12.009 16.240 1.00 87.44 93 GLU A C 1
ATOM 711 O O . GLU A 1 93 ? -4.371 -11.529 16.133 1.00 87.44 93 GLU A O 1
ATOM 716 N N . ALA A 1 94 ? -6.600 -11.261 16.101 1.00 87.50 94 ALA A N 1
ATOM 717 C CA . ALA A 1 94 ? -6.543 -9.819 15.876 1.00 87.50 94 ALA A CA 1
ATOM 718 C C . ALA A 1 94 ? -5.830 -9.097 17.028 1.00 87.50 94 ALA A C 1
ATOM 720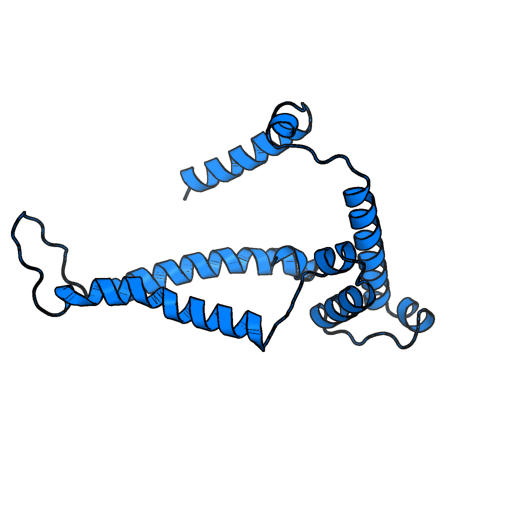 O O . ALA A 1 94 ? -5.028 -8.194 16.788 1.00 87.50 94 ALA A O 1
ATOM 721 N N . ARG A 1 95 ? -6.094 -9.526 18.270 1.00 88.88 95 ARG A N 1
ATOM 722 C CA . ARG A 1 95 ? -5.420 -9.028 19.469 1.00 88.88 95 ARG A CA 1
ATOM 723 C C . ARG A 1 95 ? -3.930 -9.342 19.411 1.00 88.88 95 ARG A C 1
ATOM 725 O O . ARG A 1 95 ? -3.131 -8.420 19.489 1.00 88.88 95 ARG A O 1
ATOM 732 N N . GLU A 1 96 ? -3.542 -10.597 19.204 1.00 88.00 96 GLU A N 1
ATOM 733 C CA . GLU A 1 96 ? -2.126 -10.980 19.114 1.00 88.00 96 GLU A CA 1
ATOM 734 C C . GLU A 1 96 ? -1.363 -10.180 18.043 1.00 88.00 96 GLU A C 1
ATOM 736 O O . GLU A 1 96 ? -0.282 -9.654 18.318 1.00 88.00 96 GLU A O 1
ATOM 741 N N . LEU A 1 97 ? -1.944 -10.011 16.850 1.00 85.50 97 LEU A N 1
ATOM 742 C CA . LEU A 1 97 ? -1.337 -9.206 15.788 1.00 85.50 97 LEU A CA 1
ATOM 743 C C . LEU A 1 97 ? -1.211 -7.729 16.160 1.00 85.50 97 LEU A C 1
ATOM 745 O O . LEU A 1 97 ? -0.184 -7.125 15.853 1.00 85.50 97 LEU A O 1
ATOM 749 N N . LEU A 1 98 ? -2.216 -7.154 16.824 1.00 86.38 98 LEU A N 1
ATOM 750 C CA . LEU A 1 98 ? -2.174 -5.766 17.278 1.00 86.38 98 LEU A CA 1
ATOM 751 C C . LEU A 1 98 ? -1.053 -5.559 18.310 1.00 86.38 98 LEU A C 1
ATOM 753 O O . LEU A 1 98 ? -0.275 -4.618 18.199 1.00 86.38 98 LEU A O 1
ATOM 757 N N . TYR A 1 99 ? -0.891 -6.475 19.266 1.00 87.50 99 TYR A N 1
ATOM 758 C CA . TYR A 1 99 ? 0.228 -6.426 20.215 1.00 87.50 99 TYR A CA 1
ATOM 759 C C . TYR A 1 99 ? 1.580 -6.551 19.507 1.00 87.50 99 TYR A C 1
ATOM 761 O O . TYR A 1 99 ? 2.497 -5.765 19.759 1.00 87.50 99 TYR A O 1
ATOM 769 N N . ARG A 1 100 ? 1.681 -7.474 18.544 1.00 85.44 100 ARG A N 1
ATOM 770 C CA . ARG A 1 100 ? 2.891 -7.674 17.744 1.00 85.44 100 ARG A CA 1
ATOM 771 C C . ARG A 1 100 ? 3.251 -6.451 16.896 1.00 85.44 100 ARG A C 1
ATOM 773 O O . ARG A 1 100 ? 4.432 -6.132 16.803 1.00 85.44 100 ARG A O 1
ATOM 780 N N . SER A 1 101 ? 2.279 -5.748 16.306 1.00 81.88 101 SER A N 1
ATOM 781 C CA . SER A 1 101 ? 2.541 -4.545 15.495 1.00 81.88 101 SER A CA 1
ATOM 782 C C . SER A 1 101 ? 3.057 -3.365 16.321 1.00 81.88 101 SER A C 1
ATOM 784 O O . SER A 1 101 ? 3.775 -2.522 15.793 1.00 81.88 101 SER A O 1
ATOM 786 N N . TYR A 1 102 ? 2.710 -3.323 17.609 1.00 82.94 102 TYR A N 1
ATOM 787 C CA . TYR A 1 102 ? 3.210 -2.336 18.568 1.00 82.94 102 TYR A CA 1
ATOM 788 C C . TYR A 1 102 ? 4.468 -2.812 19.324 1.00 82.94 102 TYR A C 1
ATOM 790 O O . TYR A 1 102 ? 5.024 -2.055 20.113 1.00 82.94 102 TYR A O 1
ATOM 798 N N . GLY A 1 103 ? 4.947 -4.040 19.079 1.00 82.81 103 GLY A N 1
ATOM 799 C CA . GLY A 1 103 ? 6.132 -4.601 19.740 1.00 82.81 103 GLY A CA 1
ATOM 800 C C . GLY A 1 103 ? 5.931 -4.936 21.222 1.00 82.81 103 GLY A C 1
ATOM 801 O O . GLY A 1 103 ? 6.907 -5.038 21.963 1.00 82.81 103 GLY A O 1
ATOM 802 N N . LEU A 1 104 ? 4.682 -5.100 21.663 1.00 82.69 104 LEU A N 1
ATOM 803 C CA . LEU A 1 104 ? 4.323 -5.357 23.056 1.00 82.69 104 LEU A CA 1
ATOM 804 C C . LEU A 1 104 ? 4.016 -6.841 23.293 1.00 82.69 104 LEU A C 1
ATOM 806 O O . LEU A 1 104 ? 3.508 -7.541 22.418 1.00 82.69 104 LEU A O 1
ATOM 810 N N . ALA A 1 105 ? 4.297 -7.318 24.507 1.00 82.56 105 ALA A N 1
ATOM 811 C CA . ALA A 1 105 ? 3.918 -8.661 24.938 1.00 82.56 105 ALA A CA 1
ATOM 812 C C . ALA A 1 105 ? 2.444 -8.706 25.372 1.00 82.56 105 ALA A C 1
ATOM 814 O O . ALA A 1 105 ? 1.927 -7.751 25.957 1.00 82.56 105 ALA A O 1
ATOM 815 N N . LEU A 1 106 ? 1.784 -9.840 25.123 1.00 81.62 106 LEU A N 1
ATOM 816 C CA . LEU A 1 106 ? 0.421 -10.086 25.592 1.00 81.62 106 LEU A CA 1
ATOM 817 C C . LEU A 1 106 ? 0.368 -10.038 27.131 1.00 81.62 106 LEU A C 1
ATOM 819 O O . LEU A 1 106 ? 1.178 -10.695 27.792 1.00 81.62 106 LEU A O 1
ATOM 823 N N . PRO A 1 107 ? -0.578 -9.293 27.728 1.00 79.81 107 PRO A N 1
ATOM 824 C CA . PRO A 1 107 ? -0.704 -9.220 29.176 1.00 79.81 107 PRO A CA 1
ATOM 825 C C . PRO A 1 107 ? -1.192 -10.558 29.749 1.00 79.81 107 PRO A C 1
ATOM 827 O O . PRO A 1 107 ? -2.112 -11.177 29.216 1.00 79.81 107 PRO A O 1
ATOM 830 N N . ALA A 1 108 ? -0.638 -10.967 30.897 1.00 73.88 108 ALA A N 1
ATOM 831 C CA . ALA A 1 108 ? -0.997 -12.211 31.596 1.00 73.88 108 ALA A CA 1
ATOM 832 C C . ALA A 1 108 ? -2.437 -12.232 32.166 1.00 73.88 108 ALA A C 1
ATOM 834 O O . ALA A 1 108 ? -2.865 -13.222 32.754 1.00 73.88 108 ALA A O 1
ATOM 835 N N . GLY A 1 109 ? -3.191 -11.140 32.014 1.00 74.25 109 GLY A N 1
ATOM 836 C CA . GLY A 1 109 ? -4.587 -11.021 32.421 1.00 74.25 109 GLY A CA 1
ATOM 837 C C . GLY A 1 109 ? -5.102 -9.586 32.306 1.00 74.25 109 GLY A C 1
ATOM 838 O O . GLY A 1 109 ? -4.324 -8.642 32.162 1.00 74.25 109 GLY A O 1
ATOM 839 N N . ALA A 1 110 ? -6.422 -9.407 32.409 1.00 68.12 110 ALA A N 1
ATOM 840 C CA . ALA A 1 110 ? -7.068 -8.093 32.299 1.00 68.12 110 ALA A CA 1
ATOM 841 C C . ALA A 1 110 ? -6.562 -7.086 33.352 1.00 68.12 110 ALA A C 1
ATOM 843 O O . ALA A 1 110 ? -6.382 -5.913 33.050 1.00 68.12 110 ALA A O 1
ATOM 844 N N . ALA A 1 111 ? -6.245 -7.548 34.566 1.00 68.56 111 ALA A N 1
ATOM 845 C CA . ALA A 1 111 ? -5.696 -6.693 35.620 1.00 68.56 111 ALA A CA 1
ATOM 846 C C . ALA A 1 111 ? -4.305 -6.129 35.269 1.00 68.56 111 ALA A C 1
ATOM 848 O O . ALA A 1 111 ? -4.028 -4.961 35.532 1.00 68.56 111 ALA A O 1
ATOM 849 N N . ALA A 1 112 ? -3.455 -6.933 34.621 1.00 69.94 112 ALA A N 1
ATOM 850 C CA . ALA A 1 112 ? -2.140 -6.494 34.152 1.00 69.94 112 ALA A CA 1
ATOM 851 C C . ALA A 1 112 ? -2.253 -5.534 32.955 1.00 69.94 112 ALA A C 1
ATOM 853 O O . ALA A 1 112 ? -1.430 -4.634 32.805 1.00 69.94 112 ALA A O 1
ATOM 854 N N . ALA A 1 113 ? -3.297 -5.691 32.133 1.00 68.75 113 ALA A N 1
ATOM 855 C CA . ALA A 1 113 ? -3.554 -4.808 31.001 1.00 68.75 113 ALA A CA 1
ATOM 856 C C . ALA A 1 113 ? -3.913 -3.379 31.429 1.00 68.75 113 ALA A C 1
ATOM 858 O O . ALA A 1 113 ? -3.450 -2.419 30.824 1.00 68.75 113 ALA A O 1
ATOM 859 N N . VAL A 1 114 ? -4.684 -3.240 32.510 1.00 68.56 114 VAL A N 1
ATOM 860 C CA . VAL A 1 114 ? -5.122 -1.938 33.041 1.00 68.56 114 VAL A CA 1
ATOM 861 C C . VAL A 1 114 ? -3.972 -1.153 33.686 1.00 68.56 114 VAL A C 1
ATOM 863 O O . VAL A 1 114 ? -4.007 0.075 33.730 1.00 68.56 114 VAL A O 1
ATOM 866 N N . GLN A 1 115 ? -2.929 -1.837 34.164 1.00 74.31 115 GLN A N 1
ATOM 867 C CA . GLN A 1 115 ? -1.786 -1.193 34.819 1.00 74.31 115 GLN A CA 1
ATOM 868 C C . GLN A 1 115 ? -0.868 -0.438 33.850 1.00 74.31 115 GLN A C 1
ATOM 870 O O . GLN A 1 115 ? -0.228 0.534 34.252 1.00 74.31 115 GLN A O 1
ATOM 875 N N . ASN A 1 116 ? -0.808 -0.855 32.584 1.00 81.25 116 ASN A N 1
ATOM 876 C CA . ASN A 1 116 ? 0.009 -0.204 31.568 1.00 81.25 116 ASN A CA 1
ATOM 877 C C . ASN A 1 116 ? -0.885 0.594 30.607 1.00 81.25 116 ASN A C 1
ATOM 879 O O . ASN A 1 116 ? -1.737 0.030 29.927 1.00 81.25 116 ASN A O 1
ATOM 883 N N . ARG A 1 117 ? -0.669 1.915 30.525 1.00 83.94 117 ARG A N 1
ATOM 884 C CA . ARG A 1 117 ? -1.460 2.817 29.669 1.00 83.94 117 ARG A CA 1
ATOM 885 C C . ARG A 1 117 ? -1.452 2.417 28.194 1.00 83.94 117 ARG A C 1
ATOM 887 O O . ARG A 1 117 ? -2.482 2.556 27.546 1.00 83.94 117 ARG A O 1
ATOM 894 N N . GLU A 1 118 ? -0.324 1.935 27.680 1.00 82.50 118 GLU A N 1
ATOM 895 C CA . GLU A 1 118 ? -0.206 1.505 26.279 1.00 82.50 118 GLU A CA 1
ATOM 896 C C . GLU A 1 118 ? -0.992 0.218 26.030 1.00 82.50 118 GLU A C 1
ATOM 898 O O . GLU A 1 118 ? -1.673 0.062 25.026 1.00 82.50 118 GLU A O 1
ATOM 903 N N . VAL A 1 119 ? -0.959 -0.701 26.990 1.00 85.19 119 VAL A N 1
ATOM 904 C CA . VAL A 1 119 ? -1.706 -1.957 26.909 1.00 85.1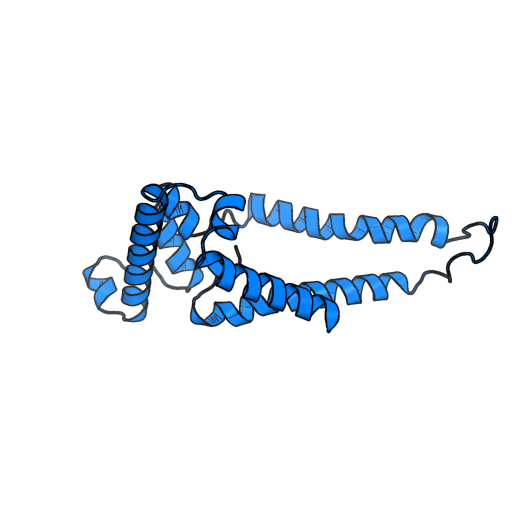9 119 VAL A CA 1
ATOM 905 C C . VAL A 1 119 ? -3.208 -1.676 27.008 1.00 85.19 119 VAL A C 1
ATOM 907 O O . VAL A 1 119 ? -3.981 -2.216 26.224 1.00 85.19 119 VAL A O 1
ATOM 910 N N . ALA A 1 120 ? -3.621 -0.776 27.902 1.00 85.62 120 ALA A N 1
ATOM 911 C CA . ALA A 1 120 ? -5.010 -0.351 28.036 1.00 85.62 120 ALA A CA 1
ATOM 912 C C . ALA A 1 120 ? -5.544 0.360 26.778 1.00 85.62 120 ALA A C 1
ATOM 914 O O . ALA A 1 120 ? -6.694 0.139 26.398 1.00 85.62 120 ALA A O 1
ATOM 915 N N . SER A 1 121 ? -4.733 1.191 26.110 1.00 87.06 121 SER A N 1
ATOM 916 C CA . SER A 1 121 ? -5.154 1.868 24.876 1.00 87.06 121 SER A CA 1
ATOM 917 C C . SER A 1 121 ? -5.324 0.897 23.704 1.00 87.06 121 SER A C 1
ATOM 919 O O . SER A 1 121 ? -6.243 1.077 22.904 1.00 87.06 121 SER A O 1
ATOM 921 N N . LEU A 1 122 ? -4.501 -0.156 23.624 1.00 87.31 122 LEU A N 1
ATOM 922 C CA . LEU A 1 122 ? -4.643 -1.211 22.617 1.00 87.31 122 LEU A CA 1
ATOM 923 C C . LEU A 1 122 ? -5.888 -2.072 22.833 1.00 87.31 122 LEU A C 1
ATOM 925 O O . LEU A 1 122 ? -6.579 -2.384 21.864 1.00 87.31 122 LEU A O 1
ATOM 929 N N . GLU A 1 123 ? -6.211 -2.419 24.081 1.00 89.12 123 GLU A N 1
ATOM 930 C CA . GLU A 1 123 ? -7.468 -3.112 24.396 1.00 89.12 123 GLU A CA 1
ATOM 931 C C . GLU A 1 123 ? -8.681 -2.261 24.011 1.00 89.12 123 GLU A C 1
ATOM 933 O O . GLU A 1 123 ? -9.617 -2.760 23.391 1.00 89.12 123 GLU A O 1
ATOM 938 N N . LEU A 1 124 ? -8.644 -0.958 24.303 1.00 89.56 124 LEU A N 1
ATOM 939 C CA . LEU A 1 124 ? -9.709 -0.038 23.909 1.00 89.56 124 LEU A CA 1
ATOM 940 C C . LEU A 1 124 ? -9.834 0.049 22.381 1.00 89.56 124 LEU A C 1
ATOM 942 O O . LEU A 1 124 ? -10.932 -0.040 21.845 1.00 89.56 124 LEU A O 1
ATOM 946 N N . GLN A 1 125 ? -8.710 0.113 21.663 1.00 89.50 125 GLN A N 1
ATOM 947 C CA . GLN A 1 125 ? -8.703 0.062 20.200 1.00 89.50 125 GLN A CA 1
ATOM 948 C C . GLN A 1 125 ? -9.282 -1.250 19.645 1.00 89.50 125 GLN A C 1
ATOM 950 O O . GLN A 1 125 ? -9.922 -1.230 18.59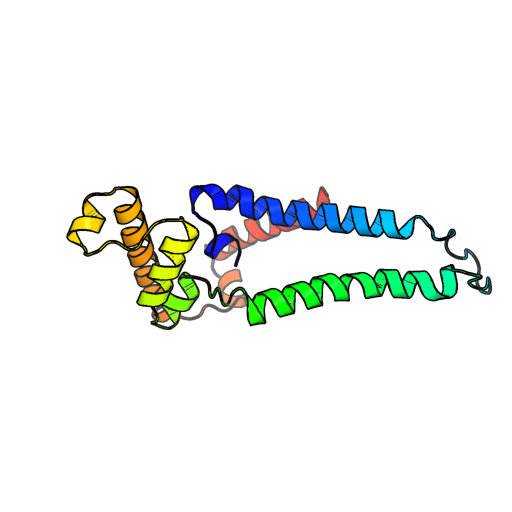4 1.00 89.50 125 GLN A O 1
ATOM 955 N N . LEU A 1 126 ? -9.061 -2.386 20.311 1.00 89.44 126 LEU A N 1
ATOM 956 C CA . LEU A 1 126 ? -9.659 -3.663 19.923 1.00 89.44 126 LEU A CA 1
ATOM 957 C C . LEU A 1 126 ? -11.187 -3.627 20.086 1.00 89.44 126 LEU A C 1
ATOM 959 O O . LEU A 1 126 ? -11.900 -4.082 19.192 1.00 89.44 126 LEU A O 1
ATOM 963 N N . VAL A 1 127 ? -11.679 -3.056 21.189 1.00 91.50 127 VAL A N 1
ATOM 964 C CA . VAL A 1 127 ? -13.118 -2.874 21.443 1.00 91.50 127 VAL A CA 1
ATOM 965 C C . VAL A 1 127 ? -13.743 -1.949 20.396 1.00 91.50 127 VAL A C 1
ATOM 967 O O . VAL A 1 127 ? -14.742 -2.328 19.786 1.00 91.50 127 VAL A O 1
ATOM 970 N N . ASP A 1 128 ? -13.114 -0.806 20.097 1.00 91.25 128 ASP A N 1
ATOM 971 C CA . ASP A 1 128 ? -13.564 0.110 19.037 1.00 91.25 128 ASP A CA 1
ATOM 972 C C . ASP A 1 128 ? -13.685 -0.617 17.684 1.00 91.25 128 ASP A C 1
ATOM 974 O O . ASP A 1 128 ? -14.634 -0.410 16.927 1.00 91.25 128 ASP A O 1
ATOM 978 N N . LEU A 1 129 ? -12.721 -1.489 17.359 1.00 89.56 129 LEU A N 1
ATOM 979 C CA . LEU A 1 129 ? -12.735 -2.275 16.122 1.00 89.56 129 LEU A CA 1
ATOM 980 C C . LEU A 1 129 ? -13.869 -3.306 16.099 1.00 89.56 129 LEU A C 1
ATOM 982 O O . LEU A 1 129 ? -14.466 -3.523 15.044 1.00 89.56 129 LEU A O 1
ATOM 986 N N . GLN A 1 130 ? -14.170 -3.943 17.232 1.00 91.69 130 GLN A N 1
ATOM 987 C CA . GLN A 1 130 ? -15.297 -4.873 17.351 1.00 91.69 130 GLN A CA 1
ATOM 988 C C . GLN A 1 130 ? -16.634 -4.167 17.172 1.00 91.69 130 GLN A C 1
ATOM 990 O O . GLN A 1 130 ? -17.492 -4.666 16.445 1.00 91.69 130 GLN A O 1
ATOM 995 N N . GLU A 1 131 ? -16.797 -3.003 17.795 1.00 92.38 131 GLU A N 1
ATOM 996 C CA . GLU A 1 131 ? -17.995 -2.184 17.653 1.00 92.38 131 GLU A CA 1
ATOM 997 C C . GLU A 1 131 ? -18.148 -1.667 16.216 1.00 92.38 131 GLU A C 1
ATOM 999 O O . GLU A 1 131 ? -19.221 -1.749 15.622 1.00 92.38 131 GLU A O 1
ATOM 1004 N N . ALA A 1 132 ? -17.062 -1.208 15.592 1.00 89.12 132 ALA A N 1
ATOM 1005 C CA . ALA A 1 132 ? -17.084 -0.814 14.187 1.00 89.12 132 ALA A CA 1
ATOM 1006 C C . ALA A 1 132 ? -17.466 -1.987 13.266 1.00 89.12 132 ALA A C 1
ATOM 1008 O O . ALA A 1 132 ? -18.232 -1.804 12.317 1.00 89.12 132 ALA A O 1
ATOM 1009 N N . ALA A 1 133 ? -16.971 -3.196 13.546 1.00 89.31 133 ALA A N 1
ATOM 1010 C CA . ALA A 1 133 ? -17.297 -4.390 12.775 1.00 89.31 133 ALA A CA 1
ATOM 1011 C C . ALA A 1 133 ? -18.760 -4.825 12.957 1.00 89.31 133 ALA A C 1
ATOM 1013 O O . ALA A 1 133 ? -19.416 -5.161 11.970 1.00 89.31 133 ALA A O 1
ATOM 1014 N N . SER A 1 134 ? -19.299 -4.790 14.179 1.00 88.69 134 SER A N 1
ATOM 1015 C CA . SER A 1 134 ? -20.709 -5.116 14.431 1.00 88.69 134 SER A CA 1
ATOM 1016 C C . SER A 1 134 ? -21.643 -4.098 13.772 1.00 88.69 134 SER A C 1
ATOM 1018 O O . SER A 1 134 ? -22.598 -4.490 13.098 1.00 88.69 134 SER A O 1
ATOM 1020 N N . ASN A 1 135 ? -21.311 -2.808 13.861 1.00 90.31 135 ASN A N 1
ATOM 1021 C CA . ASN A 1 135 ? -22.031 -1.735 13.181 1.00 90.31 135 ASN A CA 1
ATOM 1022 C C . ASN A 1 135 ? -21.990 -1.901 11.656 1.00 90.31 135 ASN A C 1
ATOM 1024 O O . ASN A 1 135 ? -23.007 -1.719 10.991 1.00 90.31 135 ASN A O 1
ATOM 1028 N N . PHE A 1 136 ? -20.847 -2.303 11.091 1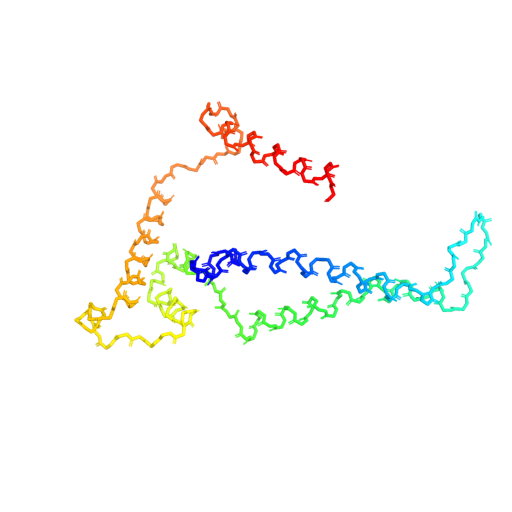.00 86.88 136 PHE A N 1
ATOM 1029 C CA . PHE A 1 136 ? -20.721 -2.580 9.658 1.00 86.88 136 PHE A CA 1
ATOM 1030 C C . PHE A 1 136 ? -21.591 -3.761 9.205 1.00 86.88 136 PHE A C 1
ATOM 1032 O O . PHE A 1 136 ? -22.197 -3.698 8.138 1.00 86.88 136 PHE A O 1
ATOM 1039 N N . LEU A 1 137 ? -21.673 -4.828 10.006 1.00 85.69 137 LEU A N 1
ATOM 1040 C CA . LEU A 1 137 ? -22.513 -5.993 9.704 1.00 85.69 137 LEU A CA 1
ATOM 1041 C C . LEU A 1 137 ? -24.014 -5.684 9.818 1.00 85.69 137 LEU A C 1
ATOM 1043 O O . LEU A 1 137 ? -24.806 -6.264 9.077 1.00 85.69 137 LEU A O 1
ATOM 1047 N N . ALA A 1 138 ? -24.400 -4.784 10.726 1.00 89.06 138 ALA A N 1
ATOM 1048 C CA . ALA A 1 138 ? -25.782 -4.338 10.898 1.00 89.06 138 ALA A CA 1
ATOM 1049 C C . ALA A 1 138 ? -26.213 -3.280 9.864 1.00 89.06 138 ALA A C 1
ATOM 1051 O O . ALA A 1 138 ? -27.407 -3.122 9.601 1.00 89.06 138 ALA A O 1
ATOM 1052 N N . ALA A 1 139 ? -25.263 -2.546 9.279 1.00 86.69 139 ALA A N 1
ATOM 1053 C CA . ALA A 1 139 ? -25.551 -1.483 8.328 1.00 86.69 139 ALA A CA 1
ATOM 1054 C C . ALA A 1 139 ? -25.986 -2.033 6.953 1.00 86.69 139 ALA A C 1
ATOM 1056 O O . ALA A 1 139 ? -25.389 -2.982 6.432 1.00 86.69 139 ALA A O 1
ATOM 1057 N N . PRO A 1 140 ? -26.992 -1.418 6.302 1.00 84.06 140 PRO A N 1
ATOM 1058 C CA . PRO A 1 140 ? -27.344 -1.766 4.934 1.00 84.06 140 PRO A CA 1
ATOM 1059 C C . PRO A 1 140 ? -26.177 -1.443 3.993 1.00 84.06 140 PRO A C 1
ATOM 1061 O O . PRO A 1 140 ? -25.551 -0.386 4.086 1.00 84.06 140 PRO A O 1
ATOM 1064 N N . ARG A 1 141 ? -25.887 -2.349 3.052 1.00 80.69 141 ARG A N 1
ATOM 1065 C CA . ARG A 1 141 ? -24.850 -2.116 2.040 1.00 80.69 141 ARG A CA 1
ATOM 1066 C C . ARG A 1 141 ? -25.291 -0.992 1.108 1.00 80.69 141 ARG A C 1
ATOM 1068 O O . ARG A 1 141 ? -26.253 -1.146 0.363 1.00 80.69 141 ARG A O 1
ATOM 1075 N N . ILE A 1 142 ? -24.558 0.115 1.136 1.00 83.62 142 ILE A N 1
ATOM 1076 C CA . ILE A 1 142 ? -24.794 1.259 0.254 1.00 83.62 142 ILE A CA 1
ATOM 1077 C C . ILE A 1 142 ? -24.046 1.020 -1.056 1.00 83.62 142 ILE A C 1
ATOM 1079 O O . ILE A 1 142 ? -22.839 0.773 -1.066 1.00 83.62 142 ILE A O 1
ATOM 1083 N N . HIS A 1 143 ? -24.754 1.107 -2.178 1.00 87.06 143 HIS A N 1
ATOM 1084 C CA . HIS A 1 143 ? -24.118 1.072 -3.491 1.00 87.06 143 HIS A CA 1
ATOM 1085 C C . HIS A 1 143 ? -23.522 2.437 -3.853 1.00 87.06 143 HIS A C 1
ATOM 1087 O O . HIS A 1 143 ? -24.043 3.480 -3.467 1.00 87.06 143 HIS A O 1
ATOM 1093 N N . VAL A 1 144 ? -22.473 2.446 -4.683 1.00 84.19 144 VAL A N 1
ATOM 1094 C CA . VAL A 1 144 ? -21.787 3.684 -5.107 1.00 84.19 144 VAL A CA 1
ATOM 1095 C C . VAL A 1 144 ? -22.757 4.707 -5.710 1.00 84.19 144 VAL A C 1
ATOM 1097 O O . VAL A 1 144 ? -22.669 5.890 -5.397 1.00 84.19 144 VAL A O 1
ATOM 1100 N N . HIS A 1 145 ? -23.733 4.264 -6.513 1.00 86.94 145 HIS A N 1
ATOM 1101 C CA . HIS A 1 145 ? -24.733 5.167 -7.095 1.00 86.94 145 HIS A CA 1
ATOM 1102 C C . HIS A 1 145 ? -25.594 5.860 -6.024 1.00 86.94 145 HIS A C 1
ATOM 1104 O O . HIS A 1 145 ? -25.888 7.045 -6.144 1.00 86.94 145 HIS A O 1
ATOM 1110 N N . GLN A 1 146 ? -25.941 5.151 -4.947 1.00 88.31 146 GLN A N 1
ATOM 1111 C CA . GLN A 1 146 ? -26.721 5.695 -3.832 1.00 88.31 146 GLN A CA 1
ATOM 1112 C C . GLN A 1 146 ? -25.889 6.696 -3.029 1.00 88.31 146 GLN A C 1
ATOM 1114 O O . GLN A 1 146 ? -26.391 7.756 -2.671 1.00 88.31 146 GLN A O 1
ATOM 1119 N N . ALA A 1 147 ? -24.600 6.407 -2.827 1.00 85.88 147 ALA A N 1
ATOM 1120 C CA . ALA A 1 147 ? -23.680 7.312 -2.144 1.00 85.88 147 ALA A CA 1
ATOM 1121 C C . ALA A 1 147 ? -23.472 8.638 -2.903 1.00 85.88 147 ALA A C 1
ATOM 1123 O O . ALA A 1 147 ? -23.303 9.682 -2.281 1.00 85.88 147 ALA A O 1
ATOM 1124 N N . ILE A 1 148 ? -23.512 8.620 -4.241 1.00 87.31 148 ILE A N 1
ATOM 1125 C CA . ILE A 1 148 ? -23.419 9.838 -5.066 1.00 87.31 148 ILE A CA 1
ATOM 1126 C C . ILE A 1 148 ? -24.707 10.676 -4.976 1.00 87.31 148 ILE A C 1
ATOM 1128 O O . ILE A 1 148 ? -24.648 11.908 -5.016 1.00 87.31 148 ILE A O 1
ATOM 1132 N N . CYS A 1 149 ? -25.865 10.021 -4.859 1.00 88.06 149 CYS A N 1
ATOM 1133 C CA . CYS A 1 149 ? -27.162 10.687 -4.733 1.00 88.06 149 CYS A CA 1
ATOM 1134 C C . CYS A 1 149 ? -27.439 11.228 -3.320 1.00 88.06 149 CYS A C 1
ATOM 1136 O O . CYS A 1 149 ? -28.235 12.156 -3.183 1.00 88.06 149 CYS A O 1
ATOM 1138 N N . ASP A 1 150 ? -26.790 10.689 -2.287 1.00 90.19 150 ASP A N 1
ATOM 1139 C CA . ASP A 1 150 ? -26.945 11.153 -0.908 1.00 90.19 150 ASP A CA 1
ATOM 1140 C C . ASP A 1 150 ? -26.296 12.548 -0.712 1.00 90.19 150 ASP A C 1
ATOM 1142 O O . ASP A 1 150 ? -25.099 12.717 -0.967 1.00 90.19 150 ASP A O 1
ATOM 1146 N N . PRO A 1 151 ? -27.045 13.571 -0.244 1.00 87.94 151 PRO A N 1
ATOM 1147 C CA . PRO A 1 151 ? -26.548 14.939 -0.083 1.00 87.94 151 PRO A CA 1
ATOM 1148 C C . PRO A 1 151 ? -25.324 15.083 0.830 1.00 87.94 151 PRO A C 1
ATOM 1150 O O . PRO A 1 151 ? -24.521 16.002 0.629 1.00 87.94 151 PRO A O 1
ATOM 1153 N N . TRP A 1 152 ? -25.192 14.220 1.839 1.00 89.00 152 TRP A N 1
ATOM 1154 C CA . TRP A 1 152 ? -24.087 14.258 2.791 1.00 89.00 152 TRP A CA 1
ATOM 1155 C C . TRP A 1 152 ? -22.835 13.610 2.197 1.00 89.00 152 TRP A C 1
ATOM 1157 O O . TRP A 1 152 ? -21.778 14.245 2.118 1.00 89.00 152 TRP A O 1
ATOM 1167 N N . LEU A 1 153 ? -22.972 12.382 1.685 1.00 88.44 153 LEU A N 1
ATOM 1168 C CA . LEU A 1 153 ? -21.876 11.642 1.051 1.00 88.44 153 LEU A CA 1
ATOM 1169 C C . LEU A 1 153 ? -21.373 12.340 -0.216 1.00 88.44 153 LEU A C 1
ATOM 1171 O O . LEU A 1 153 ? -20.164 12.388 -0.438 1.00 88.44 153 LEU A O 1
ATOM 1175 N N . ARG A 1 154 ? -22.254 12.973 -1.001 1.00 89.06 154 ARG A N 1
ATOM 1176 C CA . ARG A 1 154 ? -21.871 13.700 -2.221 1.00 89.06 154 ARG A CA 1
ATOM 1177 C C . ARG A 1 154 ? -20.822 14.778 -1.963 1.00 89.06 154 ARG A C 1
ATOM 1179 O O . ARG A 1 154 ? -19.934 14.962 -2.789 1.00 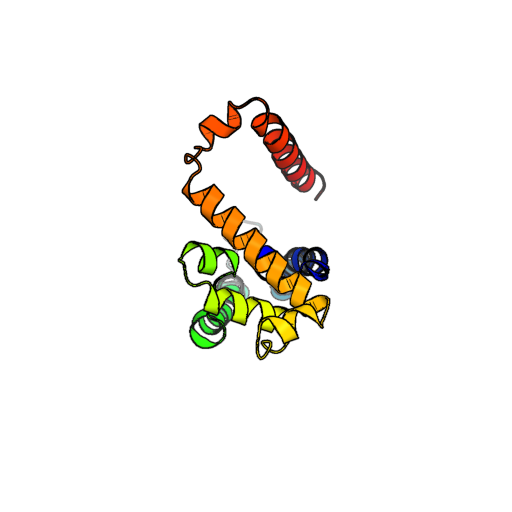89.06 154 ARG A O 1
ATOM 1186 N N . ARG A 1 155 ? -20.899 15.498 -0.836 1.00 90.75 155 ARG A N 1
ATOM 1187 C CA . ARG A 1 155 ? -19.916 16.544 -0.492 1.00 90.75 155 ARG A CA 1
ATOM 1188 C C . ARG A 1 155 ? -18.553 15.940 -0.178 1.00 90.75 155 ARG A C 1
ATOM 1190 O O . ARG A 1 155 ? -17.552 16.410 -0.707 1.00 90.75 155 ARG A O 1
ATOM 1197 N N . ALA A 1 156 ? -18.525 14.882 0.631 1.00 90.38 156 ALA A N 1
ATOM 1198 C CA . ALA A 1 156 ? -17.292 14.170 0.955 1.00 90.38 156 ALA A CA 1
ATOM 1199 C C . ALA A 1 156 ? -16.651 13.557 -0.302 1.00 90.38 156 ALA A C 1
ATOM 1201 O O . ALA A 1 156 ? -15.451 13.706 -0.518 1.00 90.38 156 ALA A O 1
ATOM 1202 N N . LEU A 1 157 ? -17.466 12.947 -1.169 1.00 91.19 157 LEU A N 1
ATOM 1203 C CA . LEU A 1 157 ? -17.026 12.410 -2.455 1.00 91.19 157 LEU A CA 1
ATOM 1204 C C . LEU A 1 157 ? -16.470 13.508 -3.363 1.00 91.19 157 LEU A C 1
ATOM 1206 O O . LEU A 1 157 ? -15.395 13.333 -3.923 1.00 91.19 157 LEU A O 1
ATOM 1210 N N . LEU A 1 158 ? -17.149 14.652 -3.482 1.00 91.06 158 LEU A N 1
ATOM 1211 C CA . LEU A 1 158 ? -16.690 15.763 -4.318 1.00 91.06 158 LEU A CA 1
ATOM 1212 C C . LEU A 1 158 ? -15.350 16.329 -3.838 1.00 91.06 158 LEU A C 1
ATOM 1214 O O . LEU A 1 158 ? -14.490 16.612 -4.665 1.00 91.06 158 LEU A O 1
ATOM 1218 N N . VAL A 1 159 ? -15.144 16.445 -2.524 1.00 92.75 159 VAL A N 1
ATOM 1219 C CA . VAL A 1 159 ? -13.846 16.849 -1.962 1.00 92.75 159 VAL A CA 1
ATOM 1220 C C . VAL A 1 159 ? -12.778 15.793 -2.245 1.00 92.75 159 VAL A C 1
ATOM 1222 O O . VAL A 1 159 ? -11.691 16.146 -2.689 1.00 92.75 159 VAL A O 1
ATOM 1225 N N . GLY A 1 160 ? -13.083 14.508 -2.048 1.00 91.50 160 GLY A N 1
ATOM 1226 C CA . GLY A 1 160 ? -12.143 13.415 -2.315 1.00 91.50 160 GLY A CA 1
ATOM 1227 C C . GLY A 1 160 ? -11.725 13.335 -3.786 1.00 91.50 160 GLY A C 1
ATOM 1228 O O . GLY A 1 160 ? -10.534 13.311 -4.090 1.00 91.50 160 GLY A O 1
ATOM 1229 N N . PHE A 1 161 ? -12.692 13.364 -4.708 1.00 91.50 161 PHE A N 1
ATOM 1230 C CA . PHE A 1 161 ? -12.429 13.395 -6.148 1.00 91.50 161 PHE A CA 1
ATOM 1231 C C . PHE A 1 161 ? -11.730 14.684 -6.574 1.00 91.50 161 PHE A C 1
ATOM 1233 O O . PHE A 1 161 ? -10.807 14.628 -7.379 1.00 91.50 161 PHE A O 1
ATOM 1240 N N . GLY A 1 162 ? -12.139 15.830 -6.027 1.00 93.38 162 GLY A N 1
ATOM 1241 C CA . GLY A 1 162 ? -11.515 17.119 -6.307 1.00 93.38 162 GLY A CA 1
ATOM 1242 C C . GLY A 1 162 ? -10.048 17.144 -5.890 1.00 93.38 162 GLY A C 1
ATOM 1243 O O . GLY A 1 162 ? -9.204 17.566 -6.673 1.00 93.38 162 GLY A O 1
ATOM 1244 N N . LEU A 1 163 ? -9.728 16.620 -4.704 1.00 92.44 163 LEU A N 1
ATOM 1245 C CA . LEU A 1 163 ? -8.353 16.507 -4.221 1.00 92.44 163 LEU A CA 1
ATOM 1246 C C . LEU A 1 163 ? -7.524 15.550 -5.089 1.00 92.44 163 LEU A C 1
ATOM 1248 O O . LEU A 1 163 ? -6.404 15.886 -5.463 1.00 92.44 163 LEU A O 1
ATOM 1252 N N . ALA A 1 164 ? -8.081 14.394 -5.463 1.00 89.94 164 ALA A N 1
ATOM 1253 C CA . ALA A 1 164 ? -7.406 13.439 -6.343 1.00 89.94 164 ALA A CA 1
ATOM 1254 C C . ALA A 1 164 ? -7.160 14.010 -7.753 1.00 89.94 164 ALA A C 1
ATOM 1256 O O . ALA A 1 164 ? -6.084 13.826 -8.320 1.00 89.94 164 ALA A O 1
ATOM 1257 N N . ALA A 1 165 ? -8.132 14.735 -8.313 1.00 92.94 165 ALA A N 1
ATOM 1258 C CA . ALA A 1 165 ? -7.987 15.414 -9.597 1.00 92.94 165 ALA A CA 1
ATOM 1259 C C . ALA A 1 165 ? -6.951 16.542 -9.520 1.00 92.94 165 ALA A C 1
ATOM 1261 O O . ALA A 1 165 ? -6.116 16.673 -10.410 1.00 92.94 165 ALA A O 1
ATOM 1262 N N . PHE A 1 166 ? -6.966 17.320 -8.435 1.00 93.56 166 PHE A N 1
ATOM 1263 C CA . PHE A 1 166 ? -5.985 18.373 -8.197 1.00 93.56 166 PHE A CA 1
ATOM 1264 C C . PHE A 1 166 ? -4.563 17.811 -8.115 1.00 93.56 166 PHE A C 1
ATOM 1266 O O . PHE A 1 166 ? -3.659 18.367 -8.727 1.00 93.56 166 PHE A O 1
ATOM 1273 N N . GLN A 1 167 ? -4.374 16.664 -7.456 1.00 90.88 167 GLN A N 1
ATOM 1274 C CA . GLN A 1 167 ? -3.082 15.981 -7.422 1.00 90.88 167 GLN A CA 1
ATOM 1275 C C . GLN A 1 167 ? -2.572 15.640 -8.835 1.00 90.88 167 GLN A C 1
ATOM 1277 O O . GLN A 1 167 ? -1.418 15.909 -9.139 1.00 90.88 167 GLN A O 1
ATOM 1282 N N . GLN A 1 168 ? -3.424 15.114 -9.723 1.00 90.56 168 GLN A N 1
ATOM 1283 C CA . GLN A 1 168 ? -3.032 14.809 -11.110 1.00 90.56 168 GLN A CA 1
ATOM 1284 C C . GLN A 1 168 ? -2.731 16.065 -11.945 1.00 90.56 168 GLN A C 1
ATOM 1286 O O . GLN A 1 168 ? -1.899 16.017 -12.846 1.00 90.56 168 GLN A O 1
ATOM 1291 N N . LEU A 1 169 ? -3.407 17.185 -11.665 1.00 89.12 169 LEU A N 1
ATOM 1292 C CA . LEU A 1 169 ? -3.182 18.459 -12.359 1.00 89.12 169 LEU A CA 1
ATOM 1293 C C . LEU A 1 169 ? -1.897 19.160 -11.908 1.00 89.12 169 LEU A C 1
ATOM 1295 O O . LEU A 1 169 ? -1.273 19.855 -12.707 1.00 89.12 169 LEU A O 1
ATOM 1299 N N . CYS A 1 170 ? -1.528 19.016 -10.636 1.00 83.75 170 CYS A N 1
ATOM 1300 C CA . CYS A 1 170 ? -0.352 19.666 -10.064 1.00 83.75 170 CYS A CA 1
ATOM 1301 C C . CYS A 1 170 ? 0.937 18.847 -10.202 1.00 83.75 170 CYS A C 1
ATOM 1303 O O . CYS A 1 170 ? 2.006 19.456 -10.179 1.00 83.75 170 CYS A O 1
ATOM 1305 N N . GLY A 1 171 ? 0.831 17.528 -10.408 1.00 57.97 171 GLY A N 1
ATOM 1306 C CA . GLY A 1 171 ? 1.977 16.617 -10.479 1.00 57.97 171 GLY A CA 1
ATOM 1307 C C . GLY A 1 171 ? 2.422 16.138 -9.107 1.00 57.97 171 GLY A C 1
ATOM 1308 O O . GLY A 1 171 ? 2.783 16.992 -8.267 1.00 57.97 171 GLY A O 1
#

Foldseek 3Di:
DLLLLADPVCSVVSVVVVVVVVVVVVVVLVVLCVVDDPPDPDPPDDDDDPSVCSVVVSVCVVVVVVVVVVCCCVPPDVDDRLLRCLLVVNLVVSLVSLCVNVVHDDAPDPVRQVVDPVSVVSVVVSVVSNVVSVCVVVDDDDDPVNLCVDPVSVVVVCVVVVVVVVVVVVD

Radius of gyration: 23.85 Å; chains: 1; bounding box: 50×38×77 Å

InterPro domains:
  IPR005828 Major facilitator, sugar transporter-like [PF00083] (1-171)
  IPR036259 MFS transporter superfamily [G3DSA:1.20.1250.20] (1-171)
  IPR036259 MFS transporter superfamily [SSF103473] (1-164)
  IPR050814 Myo-inositol Transporter [PTHR48020] (1-171)

Organism: Alexandrium catenella (NCBI:txid2925)

Sequence (171 aa):
YIAEVSPRELRGANSALHGVFITVGILCAITFGFPQSPPPSGPGEPLEGMDRWFWRLLLGFPVLPALAQALLFCYLLPIDPPSFLVLKGRVGEARELLYRSYGLALPAGAAAAVQNREVASLELQLVDLQEAASNFLAAPRIHVHQAICDPWLRRALLVGFGLAAFQQLCG

Secondary structure (DSSP, 8-state):
-HHHHS-TTTHHHHHHHHHHHHHHHHHHHHHHHTTSPPPP-STT----GGGGTHHHHHHHTTHHHHHHHHHIIIII-----HHHHHHTT-HHHHHHHHHHHTTPPPPSSHHHHHHSHHHHHHHHHHHHHHHHHHHHHHS----HHHHHHSHHHHHHHHHHHHHHHHHHHH-